Protein AF-A0A534L204-F1 (afdb_monomer)

Nearest PDB structures (foldseek):
  8bwk-assembly2_B  TM=3.800E-01  e=9.562E+00  uncultured bacterium
  8bwk-assembly3_C  TM=3.051E-01  e=5.784E+00  uncultured bacterium

Radius of gyration: 26.37 Å; Cα contacts (8 Å, |Δi|>4): 114; chains: 1; bounding box: 55×51×63 Å

Structure (mmCIF, N/CA/C/O backbone):
data_AF-A0A534L204-F1
#
_entry.id   AF-A0A534L204-F1
#
loop_
_atom_site.group_PDB
_atom_site.id
_atom_site.type_symbol
_atom_site.label_atom_id
_atom_site.label_alt_id
_atom_site.label_comp_id
_atom_site.label_asym_id
_atom_site.label_entity_id
_atom_site.label_seq_id
_atom_site.pdbx_PDB_ins_code
_atom_site.Cartn_x
_atom_site.Cartn_y
_atom_site.Cartn_z
_atom_site.occupancy
_atom_site.B_iso_or_equiv
_atom_site.auth_seq_id
_atom_site.auth_comp_id
_atom_site.auth_as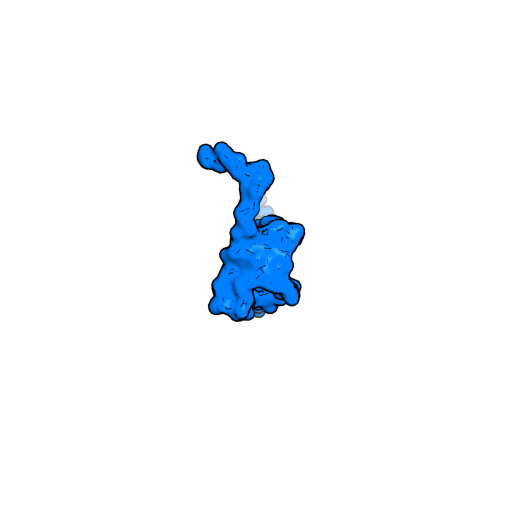ym_id
_atom_site.auth_atom_id
_atom_site.pdbx_PDB_model_num
ATOM 1 N N . MET A 1 1 ? -24.124 36.208 44.695 1.00 52.09 1 MET A N 1
ATOM 2 C CA . MET A 1 1 ? -22.986 35.552 44.001 1.00 52.09 1 MET A CA 1
ATOM 3 C C . MET A 1 1 ? -23.045 34.014 44.029 1.00 52.09 1 MET A C 1
ATOM 5 O O . MET A 1 1 ? -22.457 33.405 43.146 1.00 52.09 1 MET A O 1
ATOM 9 N N . SER A 1 2 ? -23.804 33.381 44.941 1.00 59.22 2 SER A N 1
ATOM 10 C CA . SER A 1 2 ? -23.906 31.909 45.074 1.00 59.22 2 SER A CA 1
ATOM 11 C C . SER A 1 2 ? -24.496 31.174 43.854 1.00 59.22 2 SER A C 1
ATOM 13 O O . SER A 1 2 ? -23.961 30.162 43.418 1.00 59.22 2 SER A O 1
ATOM 15 N N . SER A 1 3 ? -25.542 31.720 43.223 1.00 67.00 3 SER A N 1
ATOM 16 C CA . SER A 1 3 ? -26.300 31.032 42.159 1.00 67.00 3 SER A CA 1
ATOM 17 C C . SER A 1 3 ? -25.541 30.816 40.842 1.00 67.00 3 SER A C 1
ATOM 19 O O . SER A 1 3 ? -25.839 29.877 40.104 1.00 67.00 3 SER A O 1
ATOM 21 N N . ARG A 1 4 ? -24.557 31.671 40.528 1.00 62.53 4 ARG A N 1
ATOM 22 C CA . ARG A 1 4 ? -23.703 31.509 39.337 1.00 62.53 4 ARG A CA 1
ATOM 23 C C . ARG A 1 4 ? -22.633 30.443 39.554 1.00 62.53 4 ARG A C 1
ATOM 25 O O . ARG A 1 4 ? -22.417 29.637 38.661 1.00 62.53 4 ARG A O 1
ATOM 32 N N . SER A 1 5 ? -22.019 30.411 40.737 1.00 70.06 5 SER A N 1
ATOM 33 C CA . SER A 1 5 ? -21.018 29.396 41.095 1.00 70.06 5 SER A CA 1
ATOM 34 C C . SER A 1 5 ? -21.615 27.985 41.044 1.00 70.06 5 SER A C 1
ATOM 36 O O . SER A 1 5 ? -21.044 27.080 40.447 1.00 70.06 5 SER A O 1
ATOM 38 N N . GLU A 1 6 ? -22.835 27.827 41.558 1.00 75.06 6 GLU A N 1
ATOM 39 C CA . GLU A 1 6 ? -23.546 26.546 41.589 1.00 75.06 6 GLU A CA 1
ATOM 40 C C . GLU A 1 6 ? -23.987 26.069 40.193 1.00 75.06 6 GLU A C 1
ATOM 42 O O . GLU A 1 6 ? -23.845 24.893 39.855 1.00 75.06 6 GLU A O 1
ATOM 47 N N . ARG A 1 7 ? -24.458 26.988 39.334 1.00 76.81 7 ARG A N 1
ATOM 48 C CA . ARG A 1 7 ? -24.747 26.688 37.918 1.00 76.81 7 ARG A CA 1
ATOM 49 C C . ARG A 1 7 ? -23.489 26.308 37.142 1.00 76.81 7 ARG A C 1
ATOM 51 O O . ARG A 1 7 ? -23.527 25.351 36.375 1.00 76.81 7 ARG A O 1
ATOM 58 N N . ASN A 1 8 ? -22.390 27.027 37.355 1.00 79.88 8 ASN A N 1
ATOM 59 C CA . ASN A 1 8 ? -21.122 26.763 36.679 1.00 79.88 8 ASN A CA 1
ATOM 60 C C . ASN A 1 8 ? -20.507 25.434 37.137 1.00 79.88 8 ASN A C 1
ATOM 62 O O . ASN A 1 8 ? -19.995 24.692 36.306 1.00 79.88 8 ASN A O 1
ATOM 66 N N . GLY A 1 9 ? -20.625 25.093 38.425 1.00 82.94 9 GLY A N 1
ATOM 67 C CA . GLY A 1 9 ? -20.210 23.795 38.958 1.00 82.94 9 GLY A CA 1
ATOM 68 C C . GLY A 1 9 ? -20.981 22.639 38.321 1.00 82.94 9 GLY A C 1
ATOM 69 O O . GLY A 1 9 ? -20.372 21.707 37.806 1.00 82.94 9 GLY A O 1
ATOM 70 N N . LYS A 1 10 ? -22.316 22.740 38.246 1.00 84.50 10 LYS A N 1
ATOM 71 C CA . LYS A 1 10 ? -23.148 21.734 37.562 1.00 84.50 10 LYS A CA 1
ATOM 72 C C . LYS A 1 10 ? -22.818 21.614 36.072 1.00 84.50 10 LYS A C 1
ATOM 74 O O . LYS A 1 10 ? -22.738 20.503 35.559 1.00 84.50 10 LYS A O 1
ATOM 79 N N . ALA A 1 11 ? -22.596 22.735 35.388 1.00 87.00 11 ALA A N 1
ATOM 80 C CA . ALA A 1 11 ? -22.212 22.741 33.977 1.00 87.00 11 ALA A CA 1
ATOM 81 C C . ALA A 1 11 ? -20.846 22.073 33.744 1.00 87.00 11 ALA A C 1
ATOM 83 O O . ALA A 1 11 ? -20.707 21.281 32.814 1.00 87.00 11 ALA A O 1
ATOM 84 N N . LEU A 1 12 ? -19.864 22.339 34.612 1.00 88.56 12 LEU A N 1
ATOM 85 C CA . LEU A 1 12 ? -18.541 21.717 34.557 1.00 88.56 12 LEU A CA 1
ATOM 86 C C . LEU A 1 12 ? -18.626 20.203 34.791 1.00 88.56 12 LEU A C 1
ATOM 88 O O . LEU A 1 12 ? -18.050 19.431 34.030 1.00 88.56 12 LEU A O 1
ATOM 92 N N . THR A 1 13 ? -19.388 19.766 35.797 1.00 91.00 13 THR A N 1
ATOM 93 C CA . THR A 1 13 ? -19.621 18.339 36.056 1.00 91.00 13 THR A CA 1
ATOM 94 C C . THR A 1 13 ? -20.288 17.657 34.862 1.00 91.00 13 THR A C 1
ATOM 96 O O . THR A 1 13 ? -19.841 16.589 34.448 1.00 91.00 13 THR A O 1
ATOM 99 N N . CYS A 1 14 ?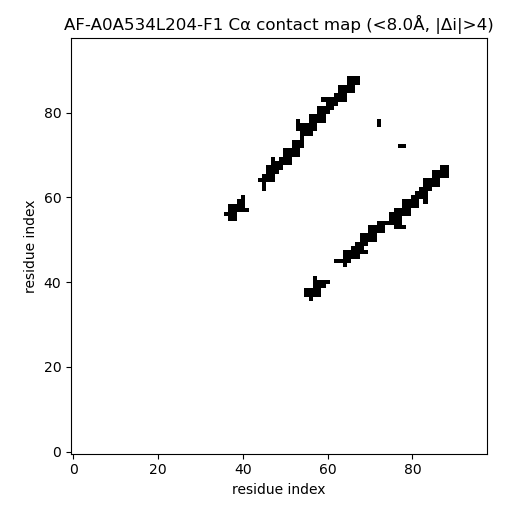 -21.298 18.284 34.250 1.00 91.00 14 CYS A N 1
ATOM 100 C CA . CYS A 1 14 ? -21.918 17.768 33.028 1.00 91.00 14 CYS A CA 1
ATOM 101 C C . CYS A 1 14 ? -20.915 17.651 31.871 1.00 91.00 14 CYS A C 1
ATOM 103 O O . CYS A 1 14 ? -20.902 16.629 31.190 1.00 91.00 14 CYS A O 1
ATOM 105 N N . LEU A 1 15 ? -20.059 18.658 31.664 1.00 94.00 15 LEU A N 1
ATOM 106 C CA . LEU A 1 15 ? -19.020 18.631 30.629 1.00 94.00 15 LEU A CA 1
ATOM 107 C C . LEU A 1 15 ? -18.027 17.485 30.832 1.00 94.00 15 LEU A C 1
ATOM 109 O O . LEU A 1 15 ? -17.678 16.805 29.868 1.00 94.00 15 LEU A O 1
ATOM 113 N N . ILE A 1 16 ? -17.597 17.242 32.071 1.00 93.44 16 ILE A N 1
ATOM 114 C CA . ILE A 1 16 ? -16.676 16.145 32.396 1.00 93.44 16 ILE A CA 1
ATOM 115 C C . ILE A 1 16 ? -17.329 14.795 32.091 1.00 93.44 16 ILE A C 1
ATOM 117 O O . ILE A 1 16 ? -16.730 13.973 31.403 1.00 93.44 16 ILE A O 1
A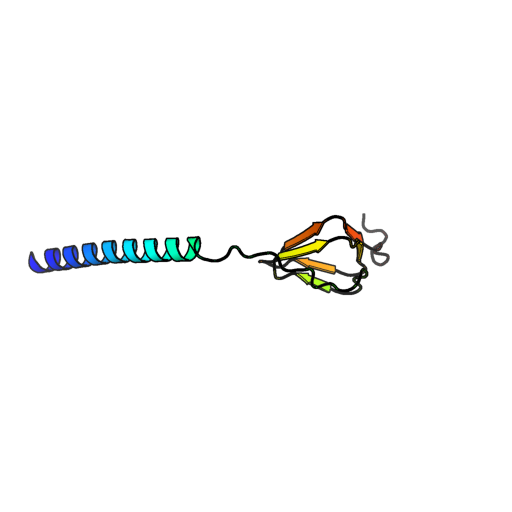TOM 121 N N . ILE A 1 17 ? -18.568 14.579 32.545 1.00 94.69 17 ILE A N 1
ATOM 122 C CA . ILE A 1 17 ? -19.296 13.323 32.312 1.00 94.69 17 ILE A CA 1
ATOM 123 C C . ILE A 1 17 ? -19.446 13.060 30.811 1.00 94.69 17 ILE A C 1
ATOM 125 O O . ILE A 1 17 ? -19.149 11.961 30.345 1.00 94.69 17 ILE A O 1
ATOM 129 N N . TRP A 1 18 ? -19.843 14.077 30.043 1.00 94.12 18 TRP A N 1
ATOM 130 C CA . TRP A 1 18 ? -19.966 13.960 28.591 1.00 94.12 18 TRP A CA 1
ATOM 131 C C . TRP A 1 18 ? -18.631 13.687 27.905 1.00 94.12 18 TRP A C 1
ATOM 133 O O . TRP A 1 18 ? -18.575 12.856 27.005 1.00 94.12 18 TRP A O 1
ATOM 143 N N . SER A 1 19 ? -17.551 14.328 28.350 1.00 93.62 19 SER A N 1
ATOM 144 C CA . SER A 1 19 ? -16.214 14.106 27.789 1.00 93.62 19 SER A CA 1
ATOM 145 C C . SER A 1 19 ? -15.739 12.671 28.019 1.00 93.62 19 SER A C 1
ATOM 147 O O . SER A 1 19 ? -15.232 12.035 27.098 1.00 93.62 19 SER A O 1
ATOM 149 N N . VAL A 1 20 ? -15.955 12.129 29.223 1.00 94.12 20 VAL A N 1
ATOM 150 C CA . VAL A 1 20 ? -15.615 10.735 29.548 1.00 94.12 20 VAL A CA 1
ATOM 151 C C . VAL A 1 20 ? -16.483 9.760 28.750 1.00 94.12 20 VAL A C 1
ATOM 153 O O . VAL A 1 20 ? -15.960 8.795 28.197 1.00 94.12 20 VAL A O 1
ATOM 156 N N . ALA A 1 21 ? -17.787 10.023 28.632 1.00 93.56 21 ALA A N 1
ATOM 157 C CA . ALA A 1 21 ? -18.699 9.187 27.855 1.00 93.56 21 ALA A CA 1
ATOM 158 C C . ALA A 1 21 ? -18.326 9.150 26.362 1.00 93.56 21 ALA A C 1
ATOM 160 O O . ALA A 1 21 ? -18.255 8.074 25.769 1.00 93.56 21 ALA A O 1
ATOM 161 N N . LEU A 1 22 ? -18.030 10.310 25.765 1.00 94.31 22 LEU A N 1
ATOM 162 C CA . LEU A 1 22 ? -17.590 10.415 24.370 1.00 94.31 22 LEU A CA 1
ATOM 163 C C . LEU A 1 22 ? -16.217 9.769 24.156 1.00 94.31 22 LEU A C 1
ATOM 165 O O . LEU A 1 22 ? -16.021 9.082 23.157 1.00 94.31 22 LEU A O 1
ATOM 169 N N . GLY A 1 23 ? -15.292 9.929 25.106 1.00 93.56 23 GLY A N 1
ATOM 170 C CA . GLY A 1 23 ? -13.993 9.257 25.078 1.00 93.56 23 GLY A CA 1
ATOM 171 C C . GLY A 1 23 ? -14.118 7.732 25.125 1.00 93.56 23 GLY A C 1
ATOM 172 O O . GLY A 1 23 ? -13.459 7.035 24.355 1.00 93.56 23 GLY A O 1
ATOM 173 N N . GLY A 1 24 ? -15.011 7.207 25.971 1.00 91.81 24 GLY A N 1
ATOM 174 C CA . GLY A 1 24 ? -15.307 5.774 26.043 1.00 91.81 24 GLY A CA 1
ATOM 175 C C . GLY A 1 24 ? -15.927 5.230 24.755 1.00 91.81 24 GLY A C 1
ATOM 176 O O . GLY A 1 24 ? -15.502 4.189 24.258 1.00 91.81 24 GLY A O 1
ATOM 177 N N . LEU A 1 25 ? -16.880 5.964 24.171 1.00 92.50 25 LEU A N 1
ATOM 178 C CA . LEU A 1 25 ? -17.459 5.643 22.863 1.00 92.50 25 LEU A CA 1
ATOM 179 C C . LEU A 1 25 ? -16.392 5.615 21.767 1.00 92.50 25 LEU A C 1
ATOM 181 O O . LEU A 1 25 ? -16.328 4.651 21.011 1.00 92.50 25 LEU A O 1
ATOM 185 N N . PHE A 1 26 ? -15.524 6.626 21.706 1.00 90.88 26 PHE A N 1
ATOM 186 C CA . PHE A 1 26 ? -14.434 6.682 20.734 1.00 90.88 26 PHE A CA 1
ATOM 187 C C . PHE A 1 26 ? -13.488 5.482 20.864 1.00 90.88 26 PHE A C 1
ATOM 189 O O . PHE A 1 26 ? -13.195 4.821 19.870 1.00 90.88 26 PHE A O 1
ATOM 196 N N . ALA A 1 27 ? -13.066 5.144 22.085 1.00 89.06 27 ALA A N 1
ATOM 197 C CA . ALA A 1 27 ? -12.216 3.982 22.329 1.00 89.06 27 ALA A CA 1
ATOM 198 C C . ALA A 1 27 ? -12.890 2.667 21.899 1.00 89.06 27 ALA A C 1
ATOM 200 O O . ALA A 1 27 ? -12.243 1.819 21.286 1.00 89.06 27 ALA A O 1
ATOM 201 N N . ALA A 1 28 ? -14.193 2.514 22.157 1.00 88.50 28 ALA A N 1
ATOM 202 C CA . ALA A 1 28 ? -14.959 1.356 21.703 1.00 88.50 28 ALA A CA 1
ATOM 203 C C . ALA A 1 28 ? -15.044 1.288 20.168 1.00 88.50 28 ALA A C 1
ATOM 205 O O . ALA A 1 28 ? -14.831 0.222 19.595 1.00 88.50 28 ALA A O 1
ATOM 206 N N . PHE A 1 29 ? -15.289 2.416 19.493 1.00 86.50 29 PHE A N 1
ATOM 207 C CA . PHE A 1 29 ? -15.282 2.485 18.029 1.00 86.50 29 PHE A CA 1
ATOM 208 C C . PHE A 1 29 ? -13.926 2.094 17.441 1.00 86.50 29 PHE A C 1
ATOM 210 O O . PHE A 1 29 ? -13.888 1.339 16.476 1.00 86.50 29 PHE A O 1
ATOM 217 N N . VAL A 1 30 ? -12.820 2.546 18.036 1.00 86.12 30 VAL A N 1
ATOM 218 C CA . VAL A 1 30 ? -11.470 2.166 17.597 1.00 86.12 30 VAL A CA 1
AT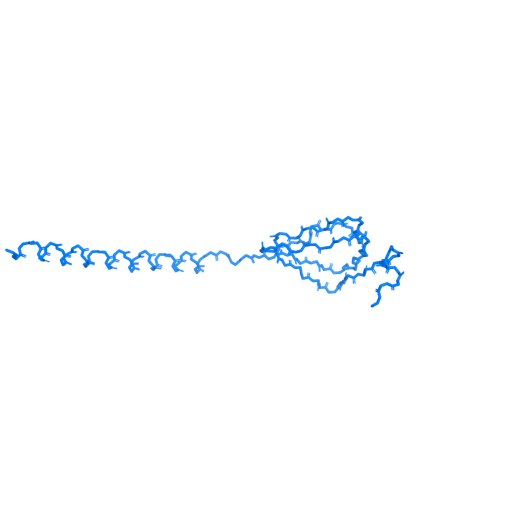OM 219 C C . VAL A 1 30 ? -11.212 0.675 17.830 1.00 86.12 30 VAL A C 1
ATOM 221 O O . VAL A 1 30 ? -10.728 -0.007 16.933 1.00 86.12 30 VAL A O 1
ATOM 224 N N . ALA A 1 31 ? -11.586 0.134 18.991 1.00 81.81 31 ALA A N 1
ATOM 225 C CA . ALA A 1 31 ? -11.388 -1.284 19.298 1.00 81.81 31 ALA A CA 1
ATOM 226 C C . ALA A 1 31 ? -12.211 -2.224 18.397 1.00 81.81 31 ALA A C 1
ATOM 228 O O . ALA A 1 31 ? -11.781 -3.338 18.108 1.00 81.81 31 ALA A O 1
ATOM 229 N N . LEU A 1 32 ? -13.393 -1.779 17.966 1.00 82.00 32 LEU A N 1
ATOM 230 C CA . LEU A 1 32 ? -14.283 -2.528 17.076 1.00 82.00 32 LEU A CA 1
ATOM 231 C C . LEU A 1 32 ? -14.013 -2.253 15.595 1.00 82.00 32 LEU A C 1
ATOM 233 O O . LEU A 1 32 ? -14.500 -2.992 14.737 1.00 82.00 32 LEU A O 1
ATOM 237 N N . SER A 1 33 ? -13.268 -1.193 15.278 1.00 73.38 33 SER A N 1
ATOM 238 C CA . SER A 1 33 ? -12.925 -0.885 13.898 1.00 73.38 33 SER A CA 1
ATOM 239 C C . SER A 1 33 ? -12.021 -1.985 13.330 1.00 73.38 33 SER A C 1
ATOM 241 O O . SER A 1 33 ? -11.076 -2.418 13.996 1.00 73.38 33 SER A O 1
ATOM 243 N N . PRO A 1 34 ? -12.306 -2.490 12.116 1.00 66.81 34 PRO A N 1
ATOM 244 C CA . PRO A 1 34 ? -11.456 -3.489 11.492 1.00 66.81 34 PRO A CA 1
ATOM 245 C C . PRO A 1 34 ? -10.027 -2.961 11.386 1.00 66.81 34 PRO A C 1
ATOM 247 O O . PRO A 1 34 ? -9.817 -1.830 10.946 1.00 66.81 34 PRO A O 1
ATOM 250 N N . ALA A 1 35 ? -9.039 -3.794 11.720 1.00 65.25 35 ALA A N 1
ATOM 251 C CA . ALA A 1 35 ? -7.665 -3.495 11.345 1.00 65.25 35 ALA A CA 1
ATOM 252 C C . ALA A 1 35 ? -7.622 -3.294 9.825 1.00 65.25 35 ALA A C 1
ATOM 254 O O . ALA A 1 35 ? -8.149 -4.134 9.088 1.00 65.25 35 ALA A O 1
ATOM 255 N N . ALA A 1 36 ? -7.024 -2.193 9.364 1.00 68.56 36 ALA A N 1
ATOM 256 C CA . ALA A 1 36 ? -6.798 -1.967 7.944 1.00 68.56 36 ALA A CA 1
ATOM 257 C C . ALA A 1 36 ? -5.972 -3.144 7.408 1.00 68.56 36 ALA A C 1
ATOM 259 O O . ALA A 1 36 ? -4.785 -3.278 7.703 1.00 68.56 36 ALA A O 1
ATOM 260 N N . ARG A 1 37 ? -6.632 -4.063 6.699 1.00 68.38 37 ARG A N 1
ATOM 261 C CA . ARG A 1 37 ? -5.967 -5.222 6.111 1.00 68.38 37 ARG A CA 1
ATOM 262 C C . ARG A 1 37 ? -5.303 -4.772 4.827 1.00 68.38 37 ARG A C 1
ATOM 264 O O . ARG A 1 37 ? -5.924 -4.071 4.030 1.00 68.38 37 ARG A O 1
ATOM 271 N N . ALA A 1 38 ? -4.061 -5.195 4.634 1.00 80.50 38 ALA A N 1
ATOM 272 C CA . ALA A 1 38 ? -3.399 -5.011 3.360 1.00 80.50 38 ALA A CA 1
ATOM 273 C C . ALA A 1 38 ? -4.194 -5.737 2.262 1.00 80.50 38 ALA A C 1
ATOM 275 O O . ALA A 1 38 ? -4.609 -6.886 2.441 1.00 80.50 38 ALA A O 1
ATOM 276 N N . GLY A 1 39 ? -4.446 -5.037 1.160 1.00 80.62 39 GLY A N 1
ATOM 277 C CA . GLY A 1 39 ? -5.088 -5.589 -0.021 1.00 80.62 39 GLY A CA 1
ATOM 278 C C . GLY A 1 39 ? -4.167 -6.548 -0.771 1.00 80.62 39 GLY A C 1
ATOM 279 O O . GLY A 1 39 ? -2.959 -6.622 -0.529 1.00 80.62 39 GLY A O 1
ATOM 280 N N . THR A 1 40 ? -4.748 -7.2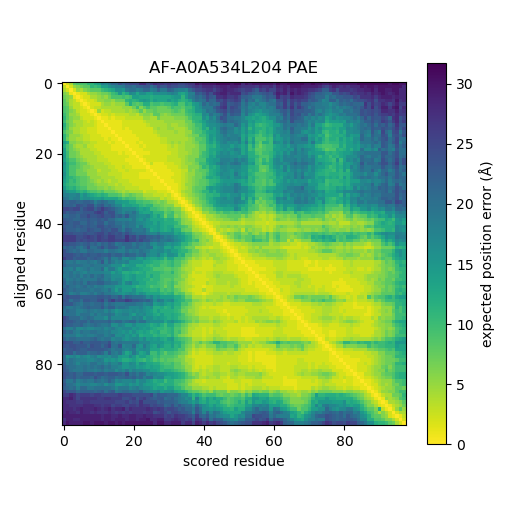87 -1.711 1.00 81.62 40 THR A N 1
ATOM 281 C CA . THR A 1 40 ? -3.970 -8.014 -2.717 1.00 81.62 40 THR A CA 1
ATOM 282 C C . THR A 1 40 ? -3.217 -7.028 -3.606 1.00 81.62 40 THR A C 1
ATOM 284 O O . THR A 1 40 ? -3.684 -5.909 -3.816 1.00 81.62 40 THR A O 1
ATOM 287 N N . CYS A 1 41 ? -2.071 -7.453 -4.136 1.00 86.56 41 CYS A N 1
ATOM 288 C CA . CYS A 1 41 ? -1.301 -6.669 -5.097 1.00 86.56 41 CYS A CA 1
ATOM 289 C C . CYS A 1 41 ? -2.169 -6.205 -6.273 1.00 86.56 41 CYS A C 1
ATOM 291 O O . CYS A 1 41 ? -2.858 -7.021 -6.888 1.00 86.56 41 CYS A O 1
ATOM 293 N N . ASP A 1 42 ? -2.128 -4.912 -6.579 1.00 84.38 42 ASP A N 1
ATOM 294 C CA . ASP A 1 42 ? -2.818 -4.338 -7.735 1.00 84.38 42 ASP A CA 1
ATOM 295 C C . ASP A 1 42 ? -2.008 -4.481 -9.029 1.00 84.38 42 ASP A C 1
ATOM 297 O O . ASP A 1 42 ? -2.584 -4.405 -10.114 1.00 84.38 42 ASP A O 1
ATOM 301 N N . GLN A 1 43 ? -0.696 -4.733 -8.931 1.00 81.94 43 GLN A N 1
ATOM 302 C CA . GLN A 1 43 ? 0.139 -4.930 -10.104 1.00 81.94 43 GLN A CA 1
ATOM 303 C C . GLN A 1 43 ? -0.030 -6.308 -10.733 1.00 81.94 43 GLN A C 1
ATOM 305 O O . GLN A 1 43 ? 0.304 -7.338 -10.142 1.00 81.94 43 GLN A O 1
ATOM 310 N N . VAL A 1 44 ? -0.499 -6.298 -11.983 1.00 70.62 44 VAL A N 1
ATOM 311 C CA . VAL A 1 44 ? -0.874 -7.495 -12.755 1.00 70.62 44 VAL A CA 1
ATOM 312 C C . VAL A 1 44 ? 0.247 -7.947 -13.709 1.00 70.62 44 VAL A C 1
ATOM 314 O O . VAL A 1 44 ? 0.106 -8.939 -14.418 1.00 70.62 44 VAL A O 1
ATOM 317 N N . GLY A 1 45 ? 1.401 -7.275 -13.713 1.00 72.69 45 GLY A N 1
ATOM 318 C CA . GLY A 1 45 ? 2.547 -7.623 -14.553 1.00 72.69 45 GLY A CA 1
ATOM 319 C C . GLY A 1 45 ? 3.852 -7.665 -13.768 1.00 72.69 45 GLY A C 1
ATOM 320 O O . GLY A 1 45 ? 4.067 -6.869 -12.863 1.00 72.69 45 GLY A O 1
ATOM 321 N N . GLY A 1 46 ? 4.753 -8.574 -14.145 1.00 78.06 46 GLY A N 1
AT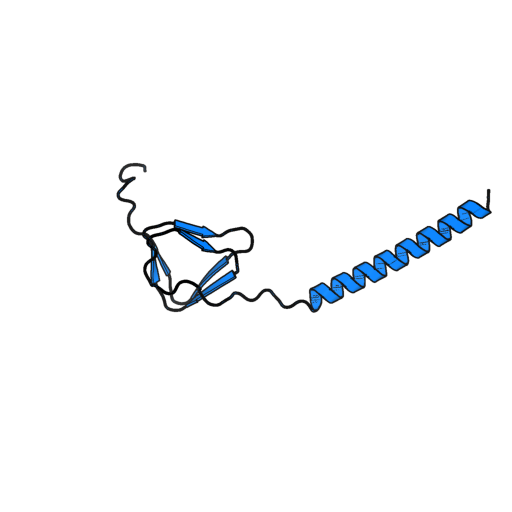OM 322 C CA . GLY A 1 46 ? 6.107 -8.634 -13.588 1.00 78.06 46 GLY A CA 1
ATOM 323 C C . GLY A 1 46 ? 7.039 -7.533 -14.104 1.00 78.06 46 GLY A C 1
ATOM 324 O O . GLY A 1 46 ? 8.218 -7.573 -13.788 1.00 78.06 46 GLY A O 1
ATOM 325 N N . VAL A 1 47 ? 6.552 -6.584 -14.911 1.00 84.81 47 VAL A N 1
ATOM 326 C CA . VAL A 1 47 ? 7.337 -5.467 -15.454 1.00 84.81 47 VAL A CA 1
ATOM 327 C C . VAL A 1 47 ? 6.598 -4.158 -15.187 1.00 84.81 47 VAL A C 1
ATOM 329 O O . VAL A 1 47 ? 5.426 -4.025 -15.530 1.00 84.81 47 VAL A O 1
ATOM 332 N N . ILE A 1 48 ? 7.295 -3.198 -14.588 1.00 86.75 48 ILE A N 1
ATOM 333 C CA . ILE A 1 48 ? 6.809 -1.870 -14.222 1.00 86.75 48 ILE A CA 1
ATOM 334 C C . ILE A 1 48 ? 7.604 -0.854 -15.039 1.00 86.75 48 ILE A C 1
ATOM 336 O O . ILE A 1 48 ? 8.726 -0.529 -14.678 1.00 86.75 48 ILE A O 1
ATOM 340 N N . THR A 1 49 ? 7.040 -0.369 -16.145 1.00 83.38 49 THR A N 1
ATOM 341 C CA . THR A 1 49 ? 7.690 0.607 -17.049 1.00 83.38 49 THR A CA 1
ATOM 342 C C . THR A 1 49 ? 7.251 2.057 -16.809 1.00 83.38 49 THR A C 1
ATOM 344 O O . THR A 1 49 ? 7.551 2.944 -17.599 1.00 83.38 49 THR A O 1
ATOM 347 N N . GLY A 1 50 ? 6.437 2.297 -15.782 1.00 82.88 50 GLY A N 1
ATOM 348 C CA . GLY A 1 50 ? 5.908 3.612 -15.421 1.00 82.88 50 GLY A CA 1
ATOM 349 C C . GLY A 1 50 ? 5.849 3.763 -13.906 1.00 82.88 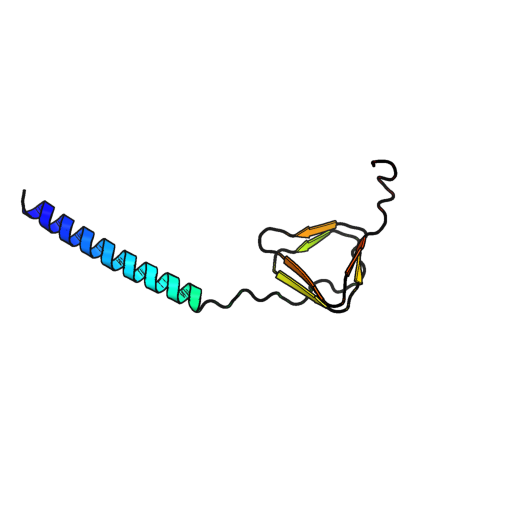50 GLY A C 1
ATOM 350 O O . GLY A 1 50 ? 6.425 2.953 -13.183 1.00 82.88 50 GLY A O 1
ATOM 351 N N . ASP A 1 51 ? 5.138 4.774 -13.414 1.00 87.19 51 ASP A N 1
ATOM 352 C CA . ASP A 1 51 ? 5.045 5.006 -11.973 1.00 87.19 51 ASP A CA 1
ATOM 353 C C . ASP A 1 51 ? 4.020 4.071 -11.317 1.00 87.19 51 ASP A C 1
ATOM 355 O O . ASP A 1 51 ? 2.816 4.146 -11.576 1.00 87.19 51 ASP A O 1
ATOM 359 N N . TRP A 1 52 ? 4.483 3.217 -10.406 1.00 89.38 52 TRP A N 1
ATOM 360 C CA . TRP A 1 52 ? 3.611 2.459 -9.514 1.00 89.38 52 TRP A CA 1
ATOM 361 C C . TRP A 1 52 ? 3.394 3.240 -8.219 1.00 89.38 52 TRP A C 1
ATOM 363 O O . TRP A 1 52 ? 4.297 3.364 -7.392 1.00 89.38 52 TRP A O 1
ATOM 373 N N . THR A 1 53 ? 2.190 3.790 -8.049 1.00 90.88 53 THR A N 1
ATOM 374 C CA . THR A 1 53 ? 1.830 4.582 -6.866 1.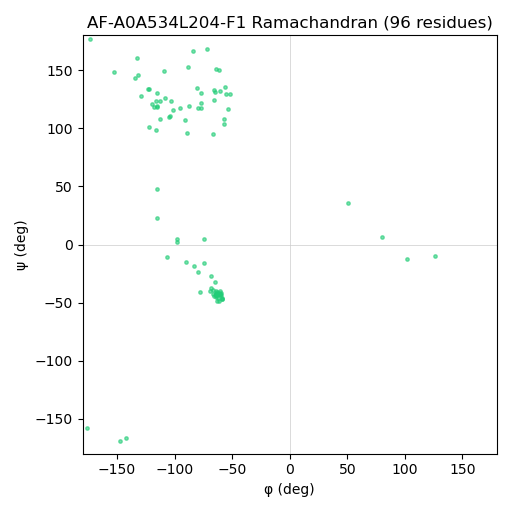00 90.88 53 THR A CA 1
ATOM 375 C C . THR A 1 53 ? 0.995 3.767 -5.884 1.00 90.88 53 THR A C 1
ATOM 377 O O . THR A 1 53 ? -0.145 3.411 -6.173 1.00 90.88 53 THR A O 1
ATOM 380 N N . ILE A 1 54 ? 1.537 3.539 -4.691 1.00 91.06 54 ILE A N 1
ATOM 381 C CA . ILE A 1 54 ? 0.921 2.747 -3.626 1.00 91.06 54 ILE A CA 1
ATOM 382 C C . ILE A 1 54 ? 0.368 3.697 -2.562 1.00 91.06 54 ILE A C 1
ATOM 384 O O . ILE A 1 54 ? 1.113 4.360 -1.840 1.00 91.06 54 ILE A O 1
ATOM 388 N N . THR A 1 55 ? -0.958 3.776 -2.469 1.00 90.50 55 THR A N 1
ATOM 389 C CA . THR A 1 55 ? -1.686 4.629 -1.505 1.00 90.50 55 THR A CA 1
ATOM 390 C C . THR A 1 55 ? -2.333 3.848 -0.366 1.00 90.50 55 THR A C 1
ATOM 392 O O . THR A 1 55 ? -2.790 4.444 0.605 1.00 90.50 55 THR A O 1
ATOM 395 N N . THR A 1 56 ? -2.369 2.521 -0.471 1.00 89.31 56 THR A N 1
ATOM 396 C CA . THR A 1 56 ? -2.915 1.613 0.544 1.00 89.31 56 THR A CA 1
ATOM 397 C C . THR A 1 56 ? -1.942 0.465 0.788 1.00 89.31 56 THR A C 1
ATOM 399 O O . THR A 1 56 ? -1.048 0.226 -0.020 1.00 89.31 56 THR A O 1
ATOM 402 N N . ALA A 1 57 ? -2.063 -0.218 1.925 1.00 90.50 57 ALA A N 1
ATOM 403 C CA . ALA A 1 57 ? -1.226 -1.375 2.220 1.00 90.50 57 ALA A CA 1
ATOM 404 C C . ALA A 1 57 ? -1.510 -2.519 1.231 1.00 90.50 57 ALA A C 1
ATOM 406 O O . ALA A 1 57 ? -2.669 -2.884 1.035 1.00 90.50 57 ALA A O 1
ATOM 407 N N . GLN A 1 58 ? -0.467 -3.105 0.646 1.00 91.06 58 GLN A N 1
ATOM 408 C CA . GLN A 1 58 ? -0.553 -4.173 -0.351 1.00 91.06 58 GLN A CA 1
ATOM 409 C C . GLN A 1 58 ? 0.426 -5.309 -0.048 1.00 91.06 58 GLN A C 1
ATOM 411 O O . GLN A 1 58 ? 1.558 -5.081 0.389 1.00 91.06 58 GLN A O 1
ATOM 416 N N . VAL A 1 59 ? -0.011 -6.544 -0.311 1.00 91.12 59 VAL A N 1
ATOM 417 C CA . VAL A 1 59 ? 0.831 -7.746 -0.243 1.00 91.12 59 VAL A CA 1
ATOM 418 C C . VAL A 1 59 ? 0.914 -8.400 -1.618 1.00 91.12 59 VAL A C 1
ATOM 420 O O . VAL A 1 59 ? -0.087 -8.872 -2.163 1.00 91.12 59 VAL A O 1
ATOM 423 N N . CYS A 1 60 ? 2.128 -8.470 -2.155 1.00 90.62 60 CYS A N 1
ATOM 424 C CA . CYS A 1 60 ? 2.443 -9.118 -3.423 1.00 90.62 60 CYS A CA 1
ATOM 425 C C . CYS A 1 60 ? 3.219 -10.406 -3.144 1.00 90.62 60 CYS A C 1
ATOM 427 O O . CYS A 1 60 ? 4.213 -10.384 -2.421 1.00 90.62 60 CYS A O 1
ATOM 429 N N . THR A 1 61 ? 2.753 -11.542 -3.675 1.00 90.75 61 THR A N 1
ATOM 430 C CA . THR A 1 61 ? 3.345 -12.859 -3.386 1.00 90.75 61 THR A CA 1
ATOM 431 C C . THR A 1 61 ? 3.792 -13.568 -4.660 1.00 90.75 61 THR A C 1
ATOM 433 O O . THR A 1 61 ? 3.022 -13.642 -5.611 1.00 90.75 61 THR A O 1
ATOM 436 N N . GLY A 1 62 ? 5.004 -14.131 -4.667 1.00 88.12 62 GLY A N 1
ATOM 437 C CA . GLY A 1 62 ? 5.463 -15.044 -5.723 1.00 88.12 62 GLY A CA 1
ATOM 438 C C . GLY A 1 62 ? 5.958 -14.389 -7.017 1.00 88.12 62 GLY A C 1
ATOM 439 O O . GLY A 1 62 ? 6.222 -15.105 -7.980 1.00 88.12 62 GLY A O 1
ATOM 440 N N . ILE A 1 63 ? 6.072 -13.057 -7.067 1.00 86.44 63 ILE A N 1
ATOM 441 C CA . ILE A 1 63 ? 6.461 -12.308 -8.272 1.00 86.44 63 ILE A CA 1
ATOM 442 C C . ILE A 1 63 ? 7.715 -11.478 -7.992 1.00 86.44 63 ILE A C 1
ATOM 444 O O . ILE A 1 63 ? 7.808 -10.786 -6.976 1.00 86.44 63 ILE A O 1
ATOM 448 N N . VAL A 1 64 ? 8.677 -11.535 -8.916 1.00 89.81 64 VAL A N 1
ATOM 449 C CA . VAL A 1 64 ? 9.761 -10.552 -9.008 1.00 89.81 64 VAL A CA 1
ATOM 450 C C . VAL A 1 64 ? 9.346 -9.505 -10.035 1.00 89.81 64 VAL A C 1
ATOM 452 O O . VAL A 1 64 ? 9.141 -9.839 -11.200 1.00 89.81 64 VAL A O 1
ATOM 455 N N . TYR A 1 65 ? 9.205 -8.256 -9.599 1.00 90.12 65 TYR A N 1
ATOM 456 C CA . TYR A 1 65 ? 8.885 -7.130 -10.470 1.00 90.12 65 TYR A CA 1
ATOM 457 C C . TYR A 1 65 ? 10.176 -6.546 -11.037 1.00 90.12 65 TYR A C 1
ATOM 459 O O . TYR A 1 65 ? 11.027 -6.078 -10.284 1.00 90.12 65 TYR A O 1
ATOM 467 N N . SER A 1 66 ? 10.326 -6.566 -12.356 1.00 91.06 66 SER A N 1
ATOM 468 C CA . SER A 1 66 ? 11.314 -5.770 -13.072 1.00 91.06 66 SER A CA 1
ATOM 469 C C . SER A 1 66 ? 10.817 -4.331 -13.143 1.00 91.06 66 SER A C 1
ATOM 471 O O . SER A 1 66 ? 9.718 -4.081 -13.627 1.00 91.06 66 SER A O 1
ATOM 473 N N . VAL A 1 67 ? 11.589 -3.392 -12.616 1.00 90.31 67 VAL A N 1
ATOM 474 C CA . VAL A 1 67 ? 11.202 -1.991 -12.473 1.00 90.31 67 VAL A CA 1
ATOM 475 C C . VAL A 1 67 ? 12.076 -1.155 -13.393 1.00 90.31 67 VAL A C 1
ATOM 477 O O . VAL A 1 67 ? 13.257 -0.984 -13.124 1.00 90.31 67 VAL A O 1
ATOM 480 N N . ASP A 1 68 ? 11.476 -0.650 -14.462 1.00 86.69 68 ASP A N 1
ATOM 481 C CA . ASP A 1 68 ? 12.034 0.290 -15.437 1.00 86.69 68 ASP A CA 1
ATOM 482 C C . ASP A 1 68 ? 11.259 1.616 -15.374 1.00 86.69 68 ASP A C 1
ATOM 484 O O . ASP A 1 68 ? 10.732 2.128 -16.356 1.00 86.69 68 ASP A O 1
ATOM 488 N N . GLY A 1 69 ? 11.071 2.099 -14.149 1.00 84.50 69 GLY A N 1
ATOM 489 C CA . GLY A 1 69 ? 10.217 3.228 -13.799 1.00 84.50 69 GLY A CA 1
ATOM 490 C C . GLY A 1 69 ? 10.345 3.543 -12.312 1.00 84.50 69 GLY A C 1
ATOM 491 O O . GLY A 1 69 ? 11.327 3.156 -11.672 1.00 84.50 69 GLY A O 1
ATOM 492 N N . SER A 1 70 ? 9.346 4.211 -11.737 1.00 87.12 70 SER A N 1
ATOM 493 C CA . SER A 1 70 ? 9.372 4.600 -10.322 1.00 87.12 70 SER A CA 1
ATOM 494 C C . SER A 1 70 ? 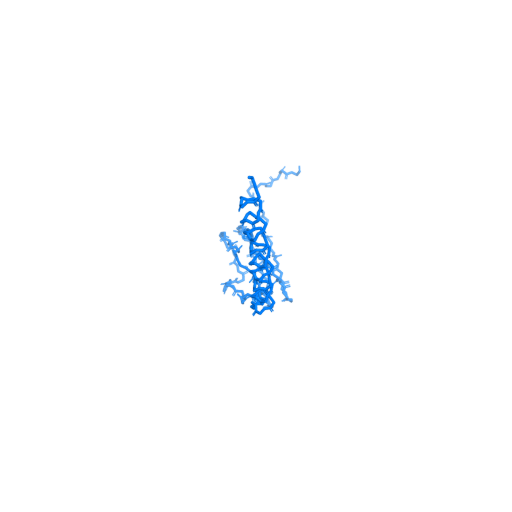8.380 3.798 -9.492 1.00 87.12 70 SER A C 1
ATOM 496 O O . SER A 1 70 ? 7.293 3.442 -9.946 1.00 87.12 70 SER A O 1
ATOM 498 N N . ILE A 1 71 ? 8.715 3.582 -8.221 1.00 91.00 71 ILE A N 1
ATOM 499 C CA . ILE A 1 71 ? 7.761 3.116 -7.212 1.00 91.00 71 ILE A CA 1
ATOM 500 C C . ILE A 1 71 ? 7.613 4.224 -6.184 1.00 91.00 71 ILE A C 1
ATOM 502 O O . ILE A 1 71 ? 8.583 4.603 -5.529 1.00 91.00 71 ILE A O 1
ATOM 506 N N . ASN A 1 72 ? 6.396 4.733 -6.038 1.00 91.50 72 ASN A N 1
ATOM 507 C CA . ASN A 1 72 ? 6.082 5.792 -5.098 1.00 91.50 72 ASN A CA 1
ATOM 508 C C . ASN A 1 72 ? 5.115 5.277 -4.029 1.00 91.50 72 ASN A C 1
ATOM 510 O O . ASN A 1 72 ? 3.990 4.881 -4.331 1.00 91.50 72 ASN A O 1
ATOM 514 N N . ILE A 1 73 ? 5.545 5.288 -2.768 1.00 91.44 73 ILE A N 1
ATOM 515 C CA . ILE A 1 73 ? 4.720 4.869 -1.632 1.00 91.44 73 ILE A CA 1
ATOM 516 C C . ILE A 1 73 ? 4.272 6.123 -0.889 1.00 91.44 73 ILE A C 1
ATOM 518 O O . ILE A 1 73 ? 5.070 6.807 -0.250 1.00 91.44 73 ILE A O 1
ATOM 522 N N . ASN A 1 74 ? 2.981 6.423 -0.983 1.00 91.19 74 ASN A N 1
ATOM 523 C CA . ASN A 1 74 ? 2.392 7.607 -0.374 1.00 91.19 74 ASN A CA 1
ATOM 524 C C . ASN A 1 74 ? 2.036 7.375 1.102 1.00 91.19 74 ASN A C 1
ATOM 526 O O . ASN A 1 74 ? 1.971 6.246 1.589 1.00 91.19 74 ASN A O 1
ATOM 530 N N . SER A 1 75 ? 1.750 8.468 1.813 1.00 80.69 75 SER A N 1
ATOM 531 C CA . SER A 1 75 ? 1.219 8.437 3.181 1.00 80.69 75 SER A CA 1
ATOM 532 C C . SER A 1 75 ? -0.039 7.557 3.259 1.00 80.69 75 SER A C 1
ATOM 534 O O . SER A 1 75 ? -1.040 7.848 2.608 1.00 80.69 75 SER A O 1
ATOM 536 N N . GLY A 1 76 ? 0.035 6.466 4.030 1.00 81.44 76 GLY A N 1
ATOM 537 C CA . GLY A 1 76 ? -1.028 5.456 4.165 1.00 81.44 76 GLY A CA 1
ATOM 538 C C . GLY A 1 76 ? -0.801 4.169 3.358 1.00 81.44 76 GLY A C 1
ATOM 539 O O . GLY A 1 76 ? -1.470 3.165 3.612 1.00 81.44 76 GLY A O 1
ATOM 540 N N . GLY A 1 77 ? 0.167 4.171 2.438 1.00 87.69 77 GLY A N 1
ATOM 541 C CA . GLY A 1 77 ? 0.584 3.010 1.662 1.00 87.69 77 GLY A CA 1
ATOM 542 C C . GLY A 1 77 ? 1.675 2.186 2.342 1.00 87.69 77 GLY A C 1
ATOM 543 O O . GLY A 1 77 ? 2.487 2.693 3.115 1.00 87.69 77 GLY A O 1
ATOM 544 N N . SER A 1 78 ? 1.715 0.896 2.023 1.00 90.50 78 SER A N 1
ATOM 545 C CA . SER A 1 78 ? 2.857 0.028 2.313 1.00 90.50 78 SER A CA 1
ATOM 546 C C . SER A 1 78 ? 2.905 -1.102 1.294 1.00 90.50 78 SER A C 1
ATOM 548 O O . SER A 1 78 ? 1.867 -1.551 0.814 1.00 90.50 78 SER A O 1
ATOM 550 N N . LEU A 1 79 ? 4.105 -1.569 0.965 1.00 91.06 79 LEU A N 1
ATOM 551 C CA . LEU A 1 79 ? 4.303 -2.699 0.067 1.00 91.06 79 LEU A CA 1
ATOM 552 C C . LEU A 1 79 ? 5.033 -3.807 0.807 1.00 91.06 79 LEU A C 1
ATOM 554 O O . LEU A 1 79 ? 6.145 -3.611 1.290 1.00 91.06 79 LEU A O 1
ATOM 558 N N . THR A 1 80 ? 4.410 -4.977 0.879 1.00 91.38 80 THR A N 1
ATOM 559 C CA . THR A 1 80 ? 5.043 -6.193 1.389 1.00 91.38 80 THR A CA 1
ATOM 560 C C . THR A 1 80 ? 5.202 -7.184 0.248 1.00 91.38 80 THR A C 1
ATOM 562 O O . THR A 1 80 ? 4.217 -7.568 -0.382 1.00 91.38 80 THR A O 1
ATOM 565 N N . LEU A 1 81 ? 6.433 -7.627 -0.001 1.00 91.06 81 LEU A N 1
ATOM 566 C CA . LEU A 1 81 ? 6.729 -8.680 -0.969 1.00 91.06 81 LEU A CA 1
ATOM 567 C C . LEU A 1 81 ? 7.006 -9.990 -0.227 1.00 91.06 81 LEU A C 1
ATOM 569 O O . LEU A 1 81 ? 7.885 -10.051 0.628 1.00 91.06 81 LEU A O 1
ATOM 573 N N . VAL A 1 82 ? 6.260 -11.042 -0.555 1.00 92.25 82 VAL A N 1
ATOM 574 C CA . VAL A 1 82 ? 6.397 -12.380 0.036 1.00 92.25 82 VAL A CA 1
ATOM 575 C C . VAL A 1 82 ? 6.832 -13.352 -1.055 1.00 92.25 82 VAL A C 1
ATOM 577 O O . VAL A 1 82 ? 6.157 -13.482 -2.068 1.00 92.25 82 VAL A O 1
ATOM 580 N N . ASN A 1 83 ? 7.953 -14.058 -0.882 1.00 91.25 83 ASN A N 1
ATOM 581 C CA . ASN A 1 83 ? 8.497 -14.946 -1.927 1.00 91.25 83 ASN A CA 1
ATOM 582 C C . ASN A 1 83 ? 8.623 -14.251 -3.304 1.00 91.25 83 ASN A C 1
ATOM 584 O O . ASN A 1 83 ? 8.364 -14.853 -4.342 1.00 91.25 83 ASN A O 1
ATOM 588 N N . GLY A 1 84 ? 8.955 -12.961 -3.299 1.00 89.81 84 GLY A N 1
ATOM 589 C CA . GLY A 1 84 ? 9.053 -12.103 -4.475 1.00 89.81 84 GLY A CA 1
ATOM 590 C C . GLY A 1 84 ? 10.147 -11.058 -4.286 1.00 89.81 84 GLY A C 1
ATOM 591 O O . GLY A 1 84 ? 10.924 -11.134 -3.333 1.00 89.81 84 GLY A O 1
ATOM 592 N N . GLY A 1 85 ? 10.213 -10.071 -5.174 1.00 90.81 85 GLY A N 1
ATOM 593 C CA . GLY A 1 85 ? 11.235 -9.031 -5.085 1.00 90.81 85 GLY A CA 1
ATOM 594 C C . GLY A 1 85 ? 11.057 -7.906 -6.091 1.00 90.81 85 GLY A C 1
ATOM 595 O O . GLY A 1 85 ? 10.164 -7.945 -6.934 1.00 90.81 85 GLY A O 1
ATOM 596 N N . LEU A 1 86 ? 11.927 -6.907 -5.990 1.00 92.19 86 LEU A N 1
ATOM 597 C CA . LEU A 1 86 ? 12.036 -5.808 -6.942 1.00 92.19 86 LEU A CA 1
ATOM 598 C C . LEU A 1 86 ? 13.410 -5.898 -7.607 1.00 92.19 86 LEU A C 1
ATOM 600 O O . LEU A 1 86 ? 14.424 -6.040 -6.925 1.00 92.19 86 LEU A O 1
ATOM 604 N N . SER A 1 87 ? 13.440 -5.828 -8.929 1.00 91.50 87 SER A N 1
ATOM 605 C CA . SER A 1 87 ? 14.650 -5.806 -9.740 1.00 91.50 87 SER A CA 1
ATOM 606 C C . SER A 1 87 ? 14.630 -4.534 -10.569 1.00 91.50 87 SER A C 1
ATOM 608 O O . SER A 1 87 ? 13.920 -4.450 -11.564 1.00 91.50 87 SER A O 1
ATOM 610 N N . PHE A 1 88 ? 15.376 -3.528 -10.134 1.00 88.25 88 PHE A N 1
ATOM 611 C CA . PHE A 1 88 ? 15.454 -2.257 -10.842 1.00 88.25 88 PHE A CA 1
ATOM 612 C C . PHE A 1 88 ? 16.366 -2.402 -12.060 1.00 88.25 88 PHE A C 1
ATOM 614 O O . PHE A 1 88 ? 17.472 -2.942 -11.946 1.00 88.25 88 PHE A O 1
ATOM 621 N N . SER A 1 89 ? 15.890 -1.958 -13.222 1.00 83.88 89 SER A N 1
ATOM 622 C CA . SER A 1 89 ? 16.727 -1.813 -14.404 1.00 83.88 89 SER A CA 1
ATOM 623 C C . SER A 1 89 ? 17.838 -0.808 -14.100 1.00 83.88 89 SER A C 1
ATOM 625 O O . SER A 1 89 ? 17.712 0.083 -13.255 1.00 83.88 89 SER A O 1
ATOM 627 N N . LYS A 1 90 ? 18.985 -0.996 -14.754 1.00 75.88 90 LYS A N 1
ATOM 628 C CA . LYS A 1 90 ? 20.081 -0.045 -14.633 1.00 75.88 90 LYS A CA 1
ATOM 629 C C . LYS A 1 90 ? 19.628 1.266 -15.262 1.00 75.88 90 LYS A C 1
ATOM 631 O O . LYS A 1 90 ? 19.292 1.288 -16.443 1.00 75.88 90 LYS A O 1
ATOM 636 N N . ASP A 1 91 ? 19.689 2.340 -14.487 1.00 71.44 91 ASP A N 1
ATOM 637 C CA . ASP A 1 91 ? 19.499 3.684 -15.008 1.00 71.44 91 ASP A CA 1
ATOM 638 C C . ASP A 1 91 ? 20.656 4.029 -15.956 1.00 71.44 91 ASP A C 1
ATOM 640 O O . ASP A 1 91 ? 21.743 4.434 -15.539 1.00 71.44 91 ASP A O 1
ATOM 644 N N . THR A 1 92 ? 20.430 3.811 -17.251 1.00 70.19 92 THR A N 1
ATOM 645 C CA . THR A 1 92 ? 21.386 4.153 -18.307 1.00 70.19 92 THR A CA 1
ATOM 646 C C . THR A 1 92 ? 21.453 5.657 -18.573 1.00 70.19 92 THR A C 1
ATOM 648 O O . THR A 1 92 ? 22.398 6.116 -19.207 1.00 70.19 92 THR A O 1
ATOM 651 N N . ALA A 1 93 ? 20.467 6.435 -18.109 1.00 69.12 93 ALA A N 1
ATOM 652 C CA . ALA A 1 93 ? 20.412 7.878 -18.329 1.00 69.12 93 ALA A CA 1
ATOM 653 C C . ALA A 1 93 ? 21.325 8.657 -17.366 1.00 69.12 93 ALA A C 1
ATOM 655 O O . ALA A 1 93 ? 21.772 9.750 -17.712 1.00 69.12 93 ALA A O 1
ATOM 656 N N . HIS A 1 94 ? 21.654 8.083 -16.204 1.00 67.44 94 HIS A N 1
ATOM 657 C CA . HIS A 1 94 ? 22.533 8.693 -15.197 1.00 67.44 94 HIS A CA 1
ATOM 658 C C . HIS A 1 94 ? 23.847 7.922 -14.971 1.00 67.44 94 HIS A C 1
ATOM 660 O O . HIS A 1 94 ? 24.491 8.075 -13.929 1.00 67.44 94 HIS A O 1
ATOM 666 N N . GLU A 1 95 ? 24.289 7.114 -15.942 1.00 58.59 95 GLU A N 1
ATOM 667 C CA . GLU A 1 95 ? 25.594 6.447 -15.877 1.00 58.59 95 GLU A CA 1
ATOM 668 C C . GLU A 1 95 ? 26.732 7.471 -15.723 1.00 58.59 95 GLU A C 1
ATOM 670 O O . GLU A 1 95 ? 27.071 8.190 -16.659 1.00 58.59 95 GLU A O 1
ATOM 675 N N . GLY A 1 96 ? 27.338 7.532 -14.532 1.00 61.78 96 GLY A N 1
ATOM 676 C CA . GLY A 1 96 ? 28.495 8.390 -14.243 1.00 61.78 96 GLY A CA 1
ATOM 677 C C . GLY A 1 96 ? 28.335 9.326 -13.044 1.00 61.78 96 GLY A C 1
ATOM 678 O O . GLY A 1 96 ? 29.330 9.893 -12.598 1.00 61.78 96 GLY A O 1
ATOM 679 N N . TYR A 1 97 ? 27.131 9.452 -12.484 1.00 58.22 97 TYR A N 1
ATOM 680 C CA . TYR A 1 97 ? 26.925 10.115 -11.197 1.00 58.22 97 TYR A CA 1
ATOM 681 C C . TYR A 1 97 ? 27.054 9.065 -10.083 1.00 58.22 97 TYR A C 1
ATOM 683 O O . TYR A 1 97 ? 26.117 8.312 -9.823 1.00 58.22 97 TYR A O 1
ATOM 691 N N . ALA A 1 98 ? 28.251 8.964 -9.499 1.00 56.06 98 ALA A N 1
ATOM 692 C CA . ALA A 1 98 ? 28.549 8.147 -8.319 1.00 56.06 98 ALA A CA 1
ATOM 693 C C . ALA A 1 98 ? 28.693 9.031 -7.076 1.00 56.06 98 ALA A C 1
ATOM 695 O O . ALA A 1 98 ? 29.269 10.137 -7.215 1.00 56.06 98 ALA A O 1
#

Mean predicted aligned error: 11.62 Å

Foldseek 3Di:
DVVVVVVVVVVVVVVVVVVVVVVVVVVVCVVPDDDQDADEDPDPDLEACEEAEFQAEYEYECHEREYNYYYHYDDHGDYHYHNYYYHYDPPPVPPPDD

Secondary structure (DSSP, 8-state):
-HHHHHHHHHHHHHHHHHHHHHHHHHHHHHHHSPP-PPEEP---SSEE-S-EEE-SEEEEES-EEEESS-EEE-TT-EEEEES-EEEEPP-SSSTT--

pLDDT: mean 83.4, std 10.35, range [52.09, 94.69]

Sequence (98 aa):
MSSRSERNGKALTCLIIWSVALGGLFAAFVALSPAARAGTCDQVGGVITGDWTITTAQVCTGIVYSVDGSININSGGSLTLVNGGLSFSKDTAHEGYA

Solvent-accessible surface area (backbone atoms only — not comparable to full-atom values): 5817 Å² total; per-residue (Å²): 121,67,74,60,55,55,52,50,50,52,50,50,54,52,50,52,53,51,50,53,52,52,50,52,50,51,52,50,51,59,73,69,45,77,77,86,70,60,40,71,53,83,74,89,58,55,62,37,73,46,79,48,74,34,59,47,37,26,44,38,69,67,48,57,31,37,31,56,54,47,79,45,74,41,91,71,28,46,84,42,68,43,82,40,46,80,43,70,58,83,67,74,90,57,73,84,79,125